Protein AF-A0A3S3R181-F1 (afdb_monomer)

Mean predicted aligned error: 5.05 Å

Secondary structure (DSSP, 8-state):
---S--------SSS------------HHHHHHHHHTPPTTEEEEEEE-TTS-EEEEEEE-GGGGTTPPP-GGGTSHHHHHHHHHHHHHHHHTSPP-

Radius of gyration: 16.53 Å; Cα contacts (8 Å, |Δi|>4): 73; chains: 1; bounding box: 29×58×35 Å

pLDDT: mean 91.85, std 9.71, range [50.22, 98.25]

Nearest PDB structures (foldseek):
  4iss-assembly1_B  TM=9.483E-01  e=2.130E-04  Kluyveromyces lactis
  5i8i-assembly2_D  TM=9.319E-01  e=2.430E-04  Kluyveromyces lactis NRRL Y-1140
  5c5z-assembly1_B  TM=9.458E-01  e=7.960E-04  Escherichia coli
  8yt8-assembly1_D  TM=2.369E-01  e=9.875E+00  Mus musculus

Sequence (97 aa):
GQTTPKPGLIRVGSGGAAIEVEVWRLCADAFGRFVAAIPPPLGIGTIELNDGTSAKGFLAETAGLLAATDISAYGGWRNFVARTHEARRQLESVPSR

Foldseek 3Di:
DDPDDDDADDDDPDDAAAADDDDDDDDPVVVVVVQVPDDPQKHWDWDADPVRDIDIDIHGDPVVCPPDDDPRVLRYDVSVVVVVVVVVVVVVPDDDD

Structure (mmCIF, N/CA/C/O backbone):
data_AF-A0A3S3R181-F1
#
_entry.id   AF-A0A3S3R181-F1
#
loop_
_atom_site.group_PDB
_atom_site.id
_atom_site.type_symbol
_atom_site.label_atom_id
_atom_site.label_alt_id
_atom_site.label_comp_id
_atom_site.label_asym_id
_atom_site.label_entity_id
_atom_site.label_seq_id
_atom_site.pdbx_PDB_ins_code
_atom_site.Cartn_x
_atom_site.Cartn_y
_atom_site.Cartn_z
_atom_site.occupancy
_atom_site.B_iso_or_equiv
_atom_site.auth_seq_id
_atom_site.auth_comp_id
_atom_site.auth_asym_id
_atom_site.auth_atom_id
_atom_site.pdbx_PDB_model_num
ATOM 1 N N . GLY A 1 1 ? 14.177 1.100 -17.379 1.00 51.28 1 GLY A N 1
ATOM 2 C CA . GLY A 1 1 ? 13.270 0.884 -16.233 1.00 51.28 1 GLY A CA 1
ATOM 3 C C . GLY A 1 1 ? 12.094 1.828 -16.360 1.00 51.28 1 GLY A C 1
ATOM 4 O O . GLY A 1 1 ? 12.286 2.906 -16.905 1.00 51.28 1 GLY A O 1
ATOM 5 N N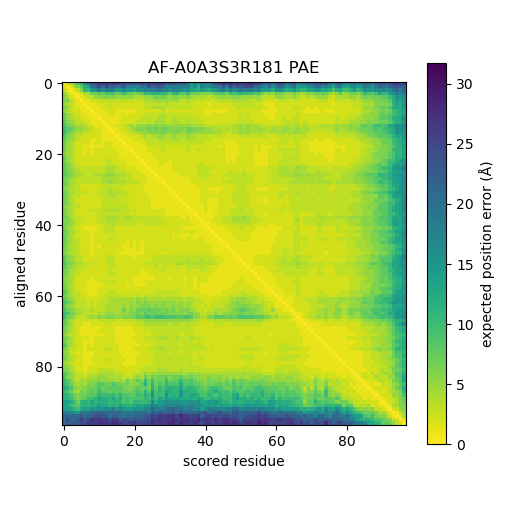 . GLN A 1 2 ? 10.891 1.420 -15.948 1.00 50.22 2 GLN A N 1
ATOM 6 C CA . GLN A 1 2 ? 9.673 2.239 -16.053 1.00 50.22 2 GLN A CA 1
ATOM 7 C C . GLN A 1 2 ? 9.889 3.627 -15.417 1.00 50.22 2 GLN A C 1
ATOM 9 O O . GLN A 1 2 ? 10.334 3.706 -14.277 1.00 50.22 2 GLN A O 1
ATOM 14 N N . THR A 1 3 ? 9.573 4.701 -16.145 1.00 73.88 3 THR A N 1
ATOM 15 C CA . THR A 1 3 ? 9.770 6.107 -15.731 1.00 73.88 3 THR A CA 1
ATOM 16 C C . THR A 1 3 ? 8.641 6.663 -14.859 1.00 73.88 3 THR A C 1
ATOM 18 O O . THR A 1 3 ? 8.717 7.793 -14.387 1.00 73.88 3 THR A O 1
ATOM 21 N N . THR A 1 4 ? 7.576 5.888 -14.651 1.00 79.00 4 THR A N 1
ATOM 22 C CA . THR A 1 4 ? 6.401 6.302 -13.882 1.00 79.00 4 THR A CA 1
ATOM 23 C C . THR A 1 4 ? 6.648 6.104 -12.383 1.00 79.00 4 THR A C 1
ATOM 25 O O . THR A 1 4 ? 6.938 4.971 -11.980 1.00 79.00 4 THR A O 1
ATOM 28 N N . PRO A 1 5 ? 6.509 7.152 -11.546 1.00 87.44 5 PRO A N 1
ATOM 29 C CA . PRO A 1 5 ? 6.585 7.008 -10.096 1.00 87.44 5 PRO A CA 1
ATOM 30 C C . PRO A 1 5 ? 5.513 6.043 -9.575 1.00 87.44 5 PRO A C 1
ATOM 32 O O . PRO A 1 5 ? 4.436 5.924 -10.164 1.00 87.44 5 PRO A O 1
ATOM 35 N N . LYS A 1 6 ? 5.805 5.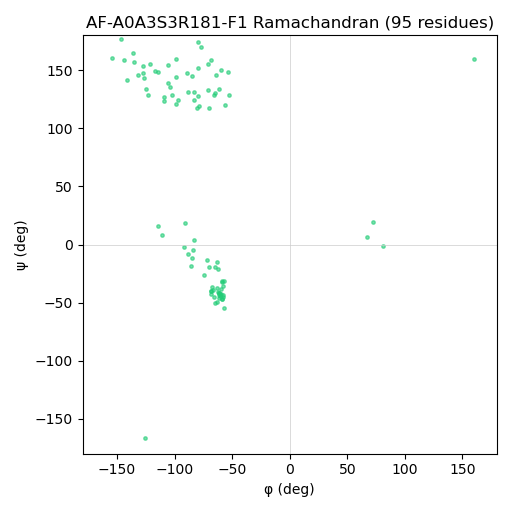357 -8.467 1.00 90.25 6 LYS A N 1
ATOM 36 C CA . LYS A 1 6 ? 4.899 4.388 -7.837 1.00 90.25 6 LYS A CA 1
ATOM 37 C C . LYS A 1 6 ? 4.670 4.771 -6.372 1.00 90.25 6 LYS A C 1
ATOM 39 O O . LYS A 1 6 ? 5.654 5.056 -5.690 1.00 90.25 6 LYS A O 1
ATOM 44 N N . PRO A 1 7 ? 3.420 4.769 -5.879 1.00 95.12 7 PRO A N 1
ATOM 45 C CA . PRO A 1 7 ? 3.151 4.972 -4.462 1.00 95.12 7 PRO A CA 1
ATOM 46 C C . PRO A 1 7 ? 3.588 3.746 -3.645 1.00 95.12 7 PRO A C 1
ATOM 48 O O . PRO A 1 7 ? 3.606 2.623 -4.153 1.00 95.12 7 PRO A O 1
ATOM 51 N N . GLY A 1 8 ? 3.883 3.962 -2.366 1.00 94.69 8 GLY A N 1
ATOM 52 C CA . GLY A 1 8 ? 4.156 2.908 -1.393 1.00 94.69 8 GLY A CA 1
ATOM 53 C C . GLY A 1 8 ? 3.541 3.256 -0.042 1.00 94.69 8 GLY A C 1
ATOM 54 O O . GLY A 1 8 ? 3.532 4.423 0.344 1.00 94.69 8 GLY A O 1
ATOM 55 N N . LEU A 1 9 ? 3.004 2.255 0.658 1.00 96.88 9 LEU A N 1
ATOM 56 C CA . LEU A 1 9 ? 2.449 2.425 2.000 1.00 96.88 9 LEU A CA 1
ATOM 57 C C . LEU A 1 9 ? 3.454 1.988 3.060 1.00 96.88 9 LEU A C 1
ATOM 59 O O . LEU A 1 9 ? 4.132 0.973 2.907 1.00 96.88 9 LEU A O 1
ATOM 63 N N . ILE A 1 10 ? 3.464 2.702 4.179 1.00 95.62 10 ILE A N 1
ATOM 64 C CA . ILE A 1 10 ? 4.079 2.242 5.420 1.00 95.62 10 ILE A CA 1
ATOM 65 C C . ILE A 1 10 ? 3.078 2.328 6.559 1.00 95.62 10 ILE A C 1
ATOM 67 O O . ILE A 1 10 ? 2.269 3.251 6.630 1.00 95.62 10 ILE A O 1
ATOM 71 N N . ARG A 1 11 ? 3.137 1.354 7.467 1.00 94.75 11 ARG A N 1
ATOM 72 C CA . ARG A 1 11 ? 2.379 1.418 8.714 1.00 94.75 11 ARG A CA 1
ATOM 73 C C . ARG A 1 11 ? 3.166 2.253 9.719 1.00 94.75 11 ARG A C 1
ATOM 75 O O . ARG A 1 11 ? 4.348 2.001 9.935 1.00 94.75 11 ARG A O 1
ATOM 82 N N . VAL A 1 12 ? 2.493 3.207 10.351 1.00 94.44 12 VAL A N 1
ATOM 83 C CA . VAL A 1 12 ? 3.041 4.039 11.429 1.00 94.44 12 VAL A CA 1
ATOM 84 C C . VAL A 1 12 ? 2.268 3.789 12.721 1.00 94.44 12 VAL A C 1
ATOM 86 O O . VAL A 1 12 ? 1.086 3.455 12.679 1.00 94.44 12 VAL A O 1
ATOM 89 N N . GLY A 1 13 ? 2.934 3.918 13.871 1.00 94.12 13 GLY A N 1
ATOM 90 C CA . GLY A 1 13 ? 2.295 3.729 15.181 1.00 94.12 13 GLY A CA 1
ATOM 91 C C . GLY A 1 13 ? 1.387 4.892 15.597 1.00 94.12 13 GLY A C 1
ATOM 92 O O . GLY A 1 13 ? 0.444 4.700 16.356 1.00 94.12 13 GLY A O 1
ATOM 93 N N . SER A 1 14 ? 1.653 6.095 15.091 1.00 94.19 14 SER A N 1
ATOM 94 C CA . SER A 1 14 ? 0.851 7.300 15.307 1.00 94.19 14 SER A CA 1
ATOM 95 C C . SER A 1 14 ? 1.047 8.272 14.139 1.00 94.19 14 SER A C 1
ATOM 97 O O . SER A 1 14 ? 2.007 8.146 13.379 1.00 94.19 14 SER A O 1
ATOM 99 N N . GLY A 1 15 ? 0.120 9.220 13.966 1.00 93.50 15 GLY A N 1
ATOM 100 C CA . GLY A 1 15 ? 0.218 10.247 12.918 1.00 93.50 15 GLY A CA 1
ATOM 101 C C . GLY A 1 15 ? -0.022 9.747 11.487 1.00 93.50 15 GLY A C 1
ATOM 102 O O . GLY A 1 15 ? 0.393 10.408 10.543 1.00 93.50 15 GLY A O 1
ATOM 103 N N . GLY A 1 16 ? -0.663 8.585 11.316 1.00 95.69 16 GLY A N 1
ATOM 104 C CA . GLY A 1 16 ? -1.049 8.065 10.002 1.00 95.69 16 GLY A CA 1
ATOM 105 C C . GLY A 1 16 ? -2.290 8.748 9.418 1.00 95.69 16 GLY A C 1
ATOM 106 O O . GLY A 1 16 ? -3.004 9.472 10.109 1.00 95.69 16 GLY A O 1
ATOM 107 N N . ALA A 1 17 ? -2.569 8.463 8.147 1.00 97.12 17 ALA A N 1
ATOM 108 C CA . ALA A 1 17 ? -3.783 8.883 7.451 1.00 97.12 17 ALA A CA 1
ATOM 109 C C . ALA A 1 17 ? -4.473 7.677 6.797 1.00 97.12 17 ALA A C 1
ATOM 111 O O . ALA A 1 17 ? -3.818 6.694 6.448 1.00 97.12 17 ALA A O 1
ATOM 112 N N . ALA A 1 18 ? -5.792 7.762 6.610 1.00 97.19 18 ALA A N 1
ATOM 113 C CA . ALA A 1 18 ? -6.519 6.811 5.776 1.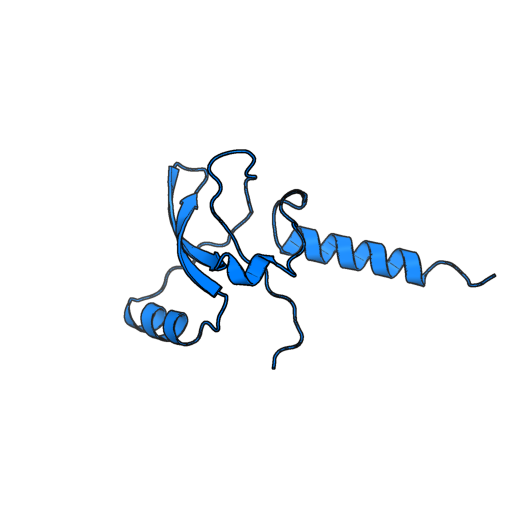00 97.19 18 ALA A CA 1
ATOM 114 C C . ALA A 1 18 ? -6.163 7.047 4.302 1.00 97.19 18 ALA A C 1
ATOM 116 O O . ALA A 1 18 ? -6.154 8.190 3.841 1.00 97.19 18 ALA A O 1
ATOM 117 N N . ILE A 1 19 ? -5.864 5.968 3.579 1.00 98.25 19 ILE A N 1
ATOM 118 C CA . ILE A 1 19 ? -5.462 6.010 2.173 1.00 98.25 19 ILE A CA 1
ATOM 119 C C . ILE A 1 19 ? -6.422 5.142 1.364 1.00 98.25 19 ILE A C 1
ATOM 121 O O . ILE A 1 19 ? -6.632 3.976 1.697 1.00 98.25 19 ILE A O 1
ATOM 125 N N . GLU A 1 20 ? -6.978 5.708 0.297 1.00 97.75 20 GLU A N 1
ATOM 126 C CA . GLU A 1 20 ? -7.858 5.007 -0.636 1.00 97.75 20 GLU A CA 1
ATOM 127 C C . GLU A 1 20 ? -7.132 3.842 -1.320 1.00 97.75 20 GLU A C 1
ATOM 129 O O . GLU A 1 20 ? -6.011 3.99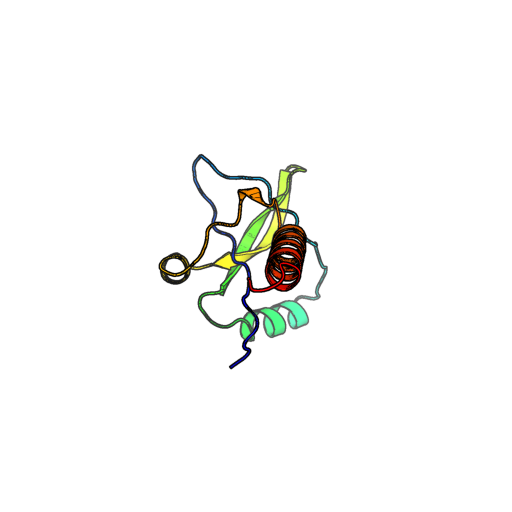0 -1.825 1.00 97.75 20 GLU A O 1
ATOM 134 N N . VAL A 1 21 ? -7.796 2.686 -1.370 1.00 97.62 21 VAL A N 1
ATOM 135 C CA . VAL A 1 21 ? -7.282 1.451 -1.974 1.00 97.62 21 VAL A CA 1
ATOM 136 C C . VAL A 1 21 ? -8.347 0.773 -2.829 1.00 97.62 21 VAL A C 1
ATOM 138 O O . VAL A 1 21 ? -9.544 0.942 -2.620 1.00 97.62 21 VAL A O 1
ATOM 141 N N . GLU A 1 22 ? -7.903 -0.053 -3.772 1.00 97.69 22 GLU A N 1
ATOM 142 C CA . GLU A 1 22 ? -8.765 -0.969 -4.517 1.00 97.69 22 GLU A CA 1
ATOM 143 C C . GLU A 1 22 ? -8.455 -2.403 -4.062 1.00 97.69 22 GLU A C 1
ATOM 145 O O . GLU A 1 22 ? -7.294 -2.826 -4.070 1.00 97.69 22 GLU A O 1
ATOM 150 N N . VAL A 1 23 ? -9.480 -3.158 -3.656 1.00 96.88 23 VAL A N 1
ATOM 151 C CA . VAL A 1 23 ? -9.327 -4.549 -3.202 1.00 96.88 23 VAL A CA 1
ATOM 152 C C . VAL A 1 23 ? -9.690 -5.500 -4.336 1.00 96.88 23 VAL A C 1
ATOM 154 O O . VAL A 1 23 ? -10.818 -5.510 -4.825 1.00 96.88 23 VAL A O 1
ATOM 157 N N . TRP A 1 24 ? -8.731 -6.338 -4.724 1.00 97.50 24 TRP A N 1
ATOM 158 C CA . TRP A 1 24 ? -8.872 -7.299 -5.816 1.00 97.50 24 TRP A CA 1
ATOM 159 C C . TRP A 1 24 ? -8.815 -8.735 -5.299 1.00 97.50 24 TRP A C 1
ATOM 161 O O . TRP A 1 24 ? -8.108 -9.042 -4.337 1.00 97.50 24 TRP A O 1
ATOM 171 N N . ARG A 1 25 ? -9.535 -9.640 -5.968 1.00 96.81 25 ARG A N 1
ATOM 172 C CA . ARG A 1 25 ? -9.493 -11.079 -5.683 1.00 96.81 25 ARG A CA 1
ATOM 173 C C . ARG A 1 25 ? -8.639 -11.790 -6.726 1.00 96.81 25 ARG A C 1
ATOM 175 O O . ARG A 1 25 ? -8.881 -11.650 -7.919 1.00 96.81 25 ARG A O 1
ATOM 182 N N . LEU A 1 26 ? -7.686 -12.593 -6.263 1.00 96.88 26 LEU A N 1
ATOM 183 C CA . LEU A 1 26 ? -6.825 -13.432 -7.095 1.00 96.88 26 LEU A CA 1
ATOM 184 C C . LEU A 1 26 ? -6.873 -14.875 -6.585 1.00 96.88 26 LEU A C 1
ATOM 186 O O . LEU A 1 26 ? -6.995 -15.107 -5.382 1.00 96.88 26 LEU A O 1
ATOM 190 N N . CYS A 1 27 ? -6.752 -15.847 -7.489 1.00 98.06 27 CYS A N 1
ATOM 191 C CA . CYS A 1 27 ? -6.426 -17.216 -7.099 1.00 98.06 27 CYS A CA 1
ATOM 192 C C . CYS A 1 27 ? -4.983 -17.288 -6.569 1.00 98.06 27 CYS A C 1
ATOM 194 O O . CYS A 1 27 ? -4.153 -16.425 -6.866 1.00 98.06 27 CYS A O 1
ATOM 196 N N . ALA A 1 28 ? -4.676 -18.320 -5.781 1.00 97.31 28 ALA A N 1
ATOM 197 C CA . ALA A 1 28 ? -3.380 -18.443 -5.114 1.00 97.31 28 ALA A CA 1
ATOM 198 C C . ALA A 1 28 ? -2.199 -18.482 -6.103 1.00 97.31 28 ALA A C 1
ATOM 200 O O . ALA A 1 28 ? -1.167 -17.859 -5.853 1.00 97.31 28 ALA A O 1
ATOM 201 N N . ASP A 1 29 ? -2.356 -19.149 -7.250 1.00 98.12 29 ASP A N 1
ATOM 202 C CA . ASP A 1 29 ? -1.317 -19.218 -8.280 1.00 98.12 29 ASP A CA 1
ATOM 203 C C . ASP A 1 29 ? -1.090 -17.859 -8.965 1.00 98.12 29 ASP A C 1
ATOM 205 O O . ASP A 1 29 ? 0.057 -17.463 -9.190 1.00 98.12 29 ASP A O 1
ATOM 209 N N . ALA A 1 30 ? -2.161 -17.105 -9.243 1.00 97.94 30 ALA A N 1
ATOM 210 C CA . ALA A 1 30 ? -2.049 -15.756 -9.791 1.00 97.94 30 ALA A CA 1
ATOM 211 C C . ALA A 1 30 ? -1.419 -14.799 -8.779 1.00 97.94 30 ALA A C 1
ATOM 213 O O . ALA A 1 30 ? -0.578 -13.988 -9.160 1.00 97.94 30 ALA A O 1
ATOM 214 N N . PHE A 1 31 ? -1.763 -14.930 -7.495 1.00 97.62 31 PHE A N 1
ATOM 215 C CA . PHE A 1 31 ? -1.147 -14.151 -6.426 1.00 97.62 31 PHE A CA 1
ATOM 216 C C . PHE A 1 31 ? 0.360 -14.422 -6.328 1.00 97.62 31 PHE A C 1
ATOM 218 O O . PHE A 1 31 ? 1.141 -13.476 -6.298 1.00 97.62 31 PHE A O 1
ATOM 225 N N . GLY A 1 32 ? 0.787 -15.688 -6.363 1.00 97.69 32 GLY A N 1
ATOM 226 C CA . GLY A 1 32 ? 2.210 -16.043 -6.338 1.00 97.69 32 GLY A CA 1
ATOM 227 C C . GLY A 1 32 ? 2.993 -15.442 -7.511 1.00 97.69 32 GLY A C 1
ATOM 228 O O . GLY A 1 32 ? 4.033 -14.816 -7.303 1.00 97.69 32 GLY A O 1
ATOM 229 N N . ARG A 1 33 ? 2.462 -15.557 -8.739 1.00 97.94 33 ARG A N 1
ATOM 230 C CA . ARG A 1 33 ? 3.070 -14.934 -9.931 1.00 97.94 33 ARG A CA 1
ATOM 231 C C . ARG A 1 33 ? 3.118 -13.410 -9.831 1.00 97.94 33 ARG A C 1
ATOM 233 O O . ARG A 1 33 ? 4.113 -12.808 -10.218 1.00 97.94 33 ARG A O 1
ATOM 240 N N . PHE A 1 34 ? 2.056 -12.797 -9.312 1.00 96.81 34 PHE A N 1
ATOM 241 C CA . PHE A 1 34 ? 1.976 -11.352 -9.126 1.00 96.81 34 PHE A CA 1
ATOM 242 C C . PHE A 1 34 ? 3.032 -10.854 -8.136 1.00 96.81 34 PHE A C 1
ATOM 244 O O . PHE A 1 34 ? 3.781 -9.939 -8.462 1.00 96.81 34 PHE A O 1
ATOM 251 N N . VAL A 1 35 ? 3.142 -11.493 -6.966 1.00 96.75 35 VAL A N 1
ATOM 252 C CA . VAL A 1 35 ? 4.121 -11.131 -5.929 1.00 96.75 35 VAL A CA 1
ATOM 253 C C . VAL A 1 35 ? 5.554 -11.267 -6.440 1.00 96.75 35 VAL A C 1
ATOM 255 O O . VAL A 1 35 ? 6.362 -10.371 -6.217 1.00 96.75 35 VAL A O 1
ATOM 258 N N . ALA A 1 36 ? 5.862 -12.344 -7.169 1.00 97.12 36 ALA A N 1
ATOM 259 C CA . ALA A 1 36 ? 7.202 -12.591 -7.707 1.00 97.12 36 ALA A CA 1
ATOM 260 C C . ALA A 1 36 ? 7.684 -11.515 -8.703 1.00 97.12 36 ALA A C 1
ATOM 262 O O . ALA A 1 36 ? 8.885 -11.379 -8.922 1.00 97.12 36 ALA A O 1
ATOM 263 N N . ALA A 1 37 ? 6.765 -10.755 -9.307 1.00 95.75 37 ALA A N 1
ATOM 264 C CA . ALA A 1 37 ? 7.082 -9.695 -10.262 1.00 95.75 37 ALA A CA 1
ATOM 265 C C . ALA A 1 37 ? 7.255 -8.306 -9.615 1.00 95.75 37 ALA A C 1
ATOM 267 O O . ALA A 1 37 ? 7.538 -7.338 -10.326 1.00 95.75 37 ALA A O 1
ATOM 268 N N . ILE A 1 38 ? 7.061 -8.173 -8.299 1.00 94.50 38 ILE A N 1
ATOM 269 C CA . ILE A 1 38 ? 7.148 -6.884 -7.603 1.00 94.50 38 ILE A CA 1
ATOM 270 C C . ILE A 1 38 ? 8.623 -6.551 -7.339 1.00 94.50 38 ILE A C 1
ATOM 272 O O . ILE A 1 38 ? 9.291 -7.286 -6.614 1.00 94.50 38 ILE A O 1
ATOM 276 N N . PRO A 1 39 ? 9.158 -5.455 -7.910 1.00 92.69 39 PRO A N 1
ATOM 277 C CA . PRO A 1 39 ? 10.539 -5.070 -7.672 1.00 92.69 39 PRO A CA 1
ATOM 278 C C . PRO A 1 39 ? 10.695 -4.342 -6.325 1.00 92.69 39 PRO A C 1
ATOM 280 O O . PRO A 1 39 ? 9.782 -3.611 -5.919 1.00 92.69 39 PRO A O 1
ATOM 283 N N . PRO A 1 40 ? 11.880 -4.423 -5.693 1.00 92.00 40 PRO A N 1
ATOM 284 C CA . PRO A 1 40 ? 12.236 -3.548 -4.582 1.00 92.00 40 PRO A CA 1
ATOM 285 C C . PRO A 1 40 ? 12.069 -2.063 -4.956 1.00 92.00 40 PRO A C 1
ATOM 287 O O . PRO A 1 40 ? 12.266 -1.697 -6.123 1.00 92.00 40 PRO A O 1
ATOM 290 N N . PRO A 1 41 ? 11.716 -1.189 -3.998 1.00 93.31 41 PRO A N 1
ATOM 291 C CA . PRO A 1 41 ? 11.557 -1.447 -2.559 1.00 93.31 41 PRO A CA 1
ATOM 292 C C . PRO A 1 41 ? 10.125 -1.858 -2.159 1.00 93.31 41 PRO A C 1
ATOM 294 O O . PRO A 1 41 ? 9.727 -1.674 -1.009 1.00 93.31 41 PRO A O 1
ATOM 297 N N . LEU A 1 42 ? 9.297 -2.307 -3.110 1.00 95.44 42 LEU A N 1
ATOM 298 C CA . LEU A 1 42 ? 7.918 -2.691 -2.827 1.00 95.44 42 LEU A CA 1
ATOM 299 C C . LEU A 1 42 ? 7.826 -4.165 -2.435 1.00 95.44 42 LEU A C 1
ATOM 301 O O . LEU A 1 42 ? 8.531 -5.018 -2.968 1.00 95.44 42 LEU A O 1
ATOM 305 N N . GLY A 1 43 ? 6.878 -4.463 -1.555 1.00 95.88 43 GLY A N 1
ATOM 306 C CA . GLY A 1 43 ? 6.516 -5.819 -1.165 1.00 95.88 43 GLY A CA 1
ATOM 307 C C . GLY A 1 43 ? 5.026 -5.933 -0.866 1.00 95.88 43 GLY A C 1
ATOM 308 O O . GLY A 1 43 ? 4.293 -4.944 -0.896 1.00 95.88 43 GLY A O 1
ATOM 309 N N . ILE A 1 44 ? 4.572 -7.151 -0.567 1.00 97.50 44 ILE A N 1
ATOM 310 C CA . ILE A 1 44 ? 3.198 -7.402 -0.124 1.00 97.50 44 ILE A CA 1
ATOM 311 C C . ILE A 1 44 ? 3.191 -7.773 1.354 1.00 97.50 44 ILE A C 1
ATOM 313 O O . ILE A 1 44 ? 3.820 -8.747 1.765 1.00 97.50 44 ILE A O 1
ATOM 317 N N . GLY A 1 45 ? 2.428 -7.015 2.136 1.00 96.62 45 GLY A N 1
ATOM 318 C CA . GLY A 1 45 ? 2.145 -7.305 3.538 1.00 96.62 45 GLY A CA 1
ATOM 319 C C . GLY A 1 45 ? 0.648 -7.334 3.819 1.00 96.62 45 GLY A C 1
ATOM 320 O O . GLY A 1 45 ? -0.176 -7.391 2.905 1.00 96.62 45 GLY A O 1
ATOM 321 N N . THR A 1 46 ? 0.291 -7.312 5.101 1.00 97.62 46 THR A N 1
ATOM 322 C CA . THR A 1 46 ? -1.105 -7.211 5.542 1.00 97.62 46 THR A CA 1
ATOM 323 C C . THR A 1 46 ? -1.445 -5.756 5.864 1.00 97.62 46 THR A C 1
ATOM 325 O O . THR A 1 46 ? -0.796 -5.130 6.709 1.00 97.62 46 THR A O 1
ATOM 328 N N . ILE A 1 47 ? -2.482 -5.233 5.217 1.00 97.62 47 ILE A N 1
ATOM 329 C CA . ILE A 1 47 ? -3.068 -3.921 5.507 1.00 97.62 47 ILE A CA 1
ATOM 330 C C . ILE A 1 47 ? -4.395 -4.094 6.240 1.00 97.62 47 ILE A C 1
ATOM 332 O O . ILE A 1 47 ? -5.050 -5.127 6.116 1.00 97.62 47 ILE A O 1
ATOM 336 N N . GLU A 1 48 ? -4.760 -3.073 7.000 1.00 97.62 48 GLU A N 1
ATOM 337 C CA . GLU A 1 48 ? -6.032 -2.976 7.708 1.00 97.62 48 GLU A CA 1
ATOM 338 C C . GLU A 1 48 ? -6.930 -2.007 6.947 1.00 97.62 48 GLU A C 1
ATOM 340 O O . GLU A 1 48 ? -6.456 -0.969 6.477 1.00 97.62 48 GLU A O 1
ATOM 345 N N . LEU A 1 49 ? -8.192 -2.381 6.776 1.00 98.06 49 LEU A N 1
ATOM 346 C CA . LEU A 1 49 ? -9.195 -1.570 6.100 1.00 98.06 49 LEU A CA 1
ATOM 347 C C . LEU A 1 49 ? -10.048 -0.829 7.134 1.00 98.06 49 LEU A C 1
ATOM 349 O O . LEU A 1 49 ? -10.107 -1.203 8.304 1.00 98.06 49 LEU A O 1
ATOM 353 N N . ASN A 1 50 ? -10.712 0.242 6.702 1.00 96.50 50 ASN A N 1
ATOM 354 C CA . ASN A 1 50 ? -11.517 1.091 7.587 1.00 96.50 50 ASN A CA 1
ATOM 355 C C . ASN A 1 50 ? -12.734 0.373 8.199 1.00 96.50 50 ASN A C 1
ATOM 357 O O . ASN A 1 50 ? -13.257 0.826 9.213 1.00 96.50 50 ASN A O 1
ATOM 361 N N . ASP A 1 51 ? -13.169 -0.737 7.605 1.00 97.44 51 ASP A N 1
ATOM 362 C CA . ASP A 1 51 ? -14.228 -1.609 8.111 1.00 97.44 51 ASP A CA 1
ATOM 363 C C . ASP A 1 51 ? -13.726 -2.619 9.164 1.00 97.44 51 ASP A C 1
ATOM 365 O O . ASP A 1 51 ? -14.492 -3.462 9.633 1.00 97.44 51 ASP A O 1
ATOM 369 N N . GLY A 1 52 ? -12.445 -2.543 9.544 1.00 97.56 52 GLY A N 1
ATOM 370 C CA . GLY A 1 52 ? -11.791 -3.436 10.501 1.00 97.56 52 GLY A CA 1
ATOM 371 C C . GLY A 1 52 ? -11.334 -4.768 9.904 1.00 97.56 52 GLY A C 1
ATOM 372 O O . GLY A 1 52 ? -10.737 -5.587 10.608 1.00 97.56 52 GLY A O 1
ATOM 373 N N . THR A 1 53 ? -11.584 -5.017 8.616 1.00 97.94 53 THR A N 1
ATOM 374 C CA . THR A 1 53 ? -11.073 -6.209 7.935 1.00 97.94 53 THR A CA 1
ATOM 375 C C . THR A 1 53 ? -9.603 -6.035 7.536 1.00 97.94 53 THR A C 1
ATOM 377 O O . THR A 1 53 ? -8.978 -4.991 7.732 1.00 97.94 53 THR A O 1
ATOM 380 N N . SER A 1 54 ? -8.991 -7.096 7.008 1.00 98.00 54 SER A N 1
ATOM 381 C CA . SER A 1 54 ? -7.596 -7.080 6.564 1.00 98.00 54 SER A CA 1
ATOM 382 C C . SER A 1 54 ? -7.448 -7.682 5.175 1.00 98.00 54 SER A C 1
ATOM 384 O O . SER A 1 54 ? -8.121 -8.651 4.825 1.00 98.00 54 SER A O 1
ATOM 386 N N . ALA A 1 55 ? -6.506 -7.145 4.403 1.00 97.88 55 ALA A N 1
ATOM 387 C CA . ALA A 1 55 ? -6.204 -7.589 3.046 1.00 97.88 55 ALA A CA 1
ATOM 388 C C . ALA A 1 55 ? -4.691 -7.678 2.811 1.00 97.88 55 ALA A C 1
ATOM 390 O O . ALA A 1 55 ? -3.884 -7.145 3.576 1.00 97.88 55 ALA A O 1
ATOM 391 N N . LYS A 1 56 ? -4.289 -8.355 1.730 1.00 98.00 56 LYS A N 1
ATOM 392 C CA . LYS A 1 56 ? -2.919 -8.247 1.217 1.00 98.00 56 LYS A CA 1
ATOM 393 C C . LYS A 1 56 ? -2.787 -6.967 0.399 1.00 98.00 56 LYS A C 1
ATOM 395 O O . LYS A 1 56 ? -3.596 -6.735 -0.493 1.00 98.00 56 LYS A O 1
ATOM 400 N N . GLY A 1 57 ? -1.782 -6.153 0.713 1.00 97.38 57 GLY A N 1
ATOM 401 C CA . GLY A 1 57 ? -1.578 -4.842 0.097 1.00 97.38 57 GLY A CA 1
ATOM 402 C C . GLY A 1 57 ? -0.104 -4.509 -0.105 1.00 97.38 57 GLY A C 1
ATOM 403 O O . GLY A 1 57 ? 0.768 -5.085 0.549 1.00 97.38 57 GLY A O 1
ATOM 404 N N . PHE A 1 58 ? 0.157 -3.579 -1.024 1.00 97.06 58 PHE A N 1
ATOM 405 C CA . PHE A 1 58 ? 1.496 -3.057 -1.280 1.00 97.06 58 PHE A CA 1
ATOM 406 C C . PHE A 1 58 ? 2.014 -2.278 -0.079 1.00 97.06 58 PHE A C 1
ATOM 408 O O . PHE A 1 58 ? 1.355 -1.355 0.392 1.00 97.06 58 PHE A O 1
ATOM 415 N N . LEU A 1 59 ? 3.217 -2.623 0.363 1.00 97.00 59 LEU A N 1
ATOM 416 C CA . LEU A 1 59 ? 3.996 -1.880 1.342 1.00 97.00 59 LEU A CA 1
ATOM 417 C C . LEU A 1 59 ? 5.338 -1.485 0.723 1.00 97.00 59 LEU A C 1
ATOM 419 O O . LEU A 1 59 ? 5.814 -2.140 -0.207 1.00 97.00 59 LEU A O 1
ATOM 423 N N . ALA A 1 60 ? 5.943 -0.426 1.244 1.00 95.88 60 ALA A N 1
ATOM 424 C CA . ALA A 1 60 ? 7.305 -0.033 0.923 1.00 95.88 60 ALA A CA 1
ATOM 425 C C . ALA A 1 60 ? 8.246 -0.364 2.084 1.00 95.88 60 ALA A C 1
ATOM 427 O O . ALA A 1 60 ? 7.925 -0.135 3.252 1.00 95.88 60 ALA A O 1
ATOM 428 N N . GLU A 1 61 ? 9.429 -0.869 1.757 1.00 94.00 61 GLU A N 1
ATOM 429 C CA . GLU A 1 61 ? 10.538 -0.942 2.702 1.00 94.00 61 GLU A CA 1
ATOM 430 C C . GLU A 1 61 ? 10.983 0.469 3.107 1.00 94.00 61 GLU A C 1
ATOM 432 O O . GLU A 1 61 ? 10.990 1.396 2.291 1.00 94.00 61 GLU A O 1
ATOM 437 N N . THR A 1 62 ? 11.422 0.637 4.356 1.00 90.06 62 THR A N 1
ATOM 438 C CA . THR A 1 62 ? 11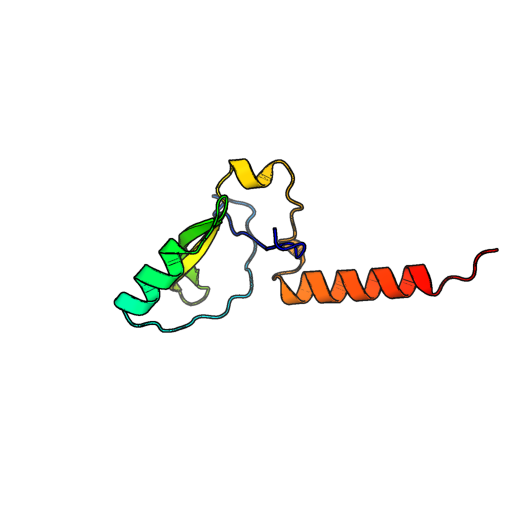.863 1.940 4.886 1.00 90.06 62 THR A CA 1
ATOM 439 C C . THR A 1 62 ? 13.027 2.537 4.094 1.00 90.06 62 THR A C 1
ATOM 441 O O . THR A 1 62 ? 13.095 3.754 3.935 1.00 90.06 62 THR A O 1
ATOM 444 N N . ALA A 1 63 ? 13.897 1.699 3.520 1.00 88.44 63 ALA A N 1
ATOM 445 C CA . ALA A 1 63 ? 14.976 2.129 2.632 1.00 88.44 63 ALA A CA 1
ATOM 446 C C . ALA A 1 63 ? 14.464 2.892 1.394 1.00 88.44 63 ALA A C 1
ATOM 448 O O . ALA A 1 63 ? 15.123 3.817 0.922 1.00 88.44 63 ALA A O 1
ATOM 449 N N . GLY A 1 64 ? 13.268 2.553 0.897 1.00 87.00 64 GLY A N 1
ATOM 450 C CA . GLY A 1 64 ? 12.627 3.238 -0.227 1.00 87.00 64 GLY A CA 1
ATOM 451 C C . GLY A 1 64 ? 12.101 4.636 0.105 1.00 87.00 64 GLY A C 1
ATOM 452 O O . GLY A 1 64 ? 11.782 5.391 -0.811 1.00 87.00 64 GLY A O 1
ATOM 453 N N . LEU A 1 65 ? 12.020 5.003 1.388 1.00 87.00 65 LEU A N 1
ATOM 454 C CA . LEU A 1 65 ? 11.439 6.276 1.824 1.00 87.00 65 LEU A CA 1
ATOM 455 C C . LEU A 1 65 ? 12.420 7.444 1.819 1.00 87.00 65 LEU A C 1
ATOM 457 O O . LEU A 1 65 ? 11.984 8.589 1.810 1.00 87.00 65 LEU A O 1
ATOM 461 N N . LEU A 1 66 ? 13.729 7.181 1.809 1.00 86.94 66 LEU A N 1
ATOM 462 C CA . LEU A 1 66 ? 14.758 8.224 1.926 1.00 86.94 66 LEU A CA 1
ATOM 463 C C . LEU A 1 66 ? 14.648 9.309 0.842 1.00 86.94 66 LEU A C 1
ATOM 465 O O . LEU A 1 66 ? 14.970 10.464 1.096 1.00 86.94 66 LEU A O 1
ATOM 469 N N . ALA A 1 67 ? 14.184 8.939 -0.353 1.00 83.06 67 ALA A N 1
ATOM 470 C CA . ALA A 1 67 ? 13.947 9.850 -1.473 1.00 83.06 67 ALA A CA 1
ATOM 471 C C . ALA A 1 67 ? 12.450 10.025 -1.795 1.00 83.06 67 ALA A C 1
ATOM 473 O O . ALA A 1 67 ? 12.102 10.597 -2.829 1.00 83.06 67 ALA A O 1
ATOM 474 N N . ALA A 1 68 ? 11.559 9.496 -0.952 1.00 92.19 68 ALA A N 1
ATOM 475 C CA . ALA A 1 68 ? 10.125 9.550 -1.186 1.00 92.19 68 ALA A CA 1
ATOM 476 C C . ALA A 1 68 ? 9.537 10.872 -0.684 1.00 92.19 68 ALA A C 1
ATOM 478 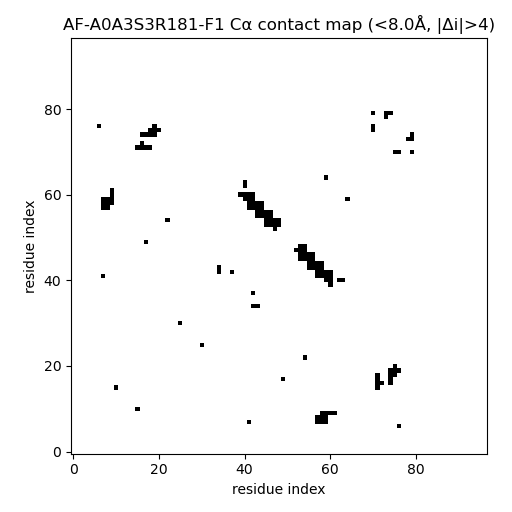O O . ALA A 1 68 ? 9.938 11.422 0.338 1.00 92.19 68 ALA A O 1
ATOM 479 N N . THR A 1 69 ? 8.537 11.369 -1.405 1.00 94.31 69 THR A N 1
ATOM 480 C CA . THR A 1 69 ? 7.689 12.465 -0.936 1.00 94.31 69 THR A CA 1
ATOM 481 C C . THR A 1 69 ? 6.527 11.885 -0.141 1.00 94.31 69 THR A C 1
ATOM 483 O O . THR A 1 69 ? 5.853 10.974 -0.623 1.00 94.31 69 THR A O 1
ATOM 486 N N . ASP A 1 70 ? 6.264 12.429 1.048 1.00 95.19 70 ASP A N 1
ATOM 487 C CA . ASP A 1 70 ? 5.041 12.104 1.776 1.00 95.19 70 ASP A CA 1
ATOM 488 C C . ASP A 1 70 ? 3.831 12.714 1.053 1.00 95.19 70 ASP A C 1
ATOM 490 O O . ASP A 1 70 ? 3.712 13.931 0.894 1.00 95.19 70 ASP A O 1
ATOM 494 N N . ILE A 1 71 ? 2.937 11.840 0.593 1.00 96.62 71 ILE A N 1
ATOM 495 C CA . ILE A 1 71 ? 1.697 12.202 -0.098 1.00 96.62 71 ILE A CA 1
ATOM 496 C C . ILE A 1 71 ? 0.448 11.821 0.709 1.00 96.62 71 ILE A C 1
ATOM 498 O O . ILE A 1 71 ? -0.657 11.803 0.164 1.00 96.62 71 ILE A O 1
ATOM 502 N N . SER A 1 72 ? 0.587 11.531 2.004 1.00 97.31 72 SER A N 1
ATOM 503 C CA . SER A 1 72 ? -0.516 11.078 2.864 1.00 97.31 72 SER A CA 1
ATOM 504 C C . SER A 1 72 ? -1.675 12.079 2.903 1.00 97.31 72 SER A C 1
ATOM 506 O O . SER A 1 72 ? -2.838 11.687 2.864 1.00 97.31 72 SER A O 1
ATOM 508 N N . ALA A 1 73 ? -1.374 13.382 2.860 1.00 97.31 73 ALA A N 1
ATOM 509 C CA . ALA A 1 73 ? -2.370 14.459 2.849 1.00 97.31 73 ALA A CA 1
ATOM 510 C C . ALA A 1 73 ? -3.300 14.458 1.617 1.00 97.31 73 ALA A C 1
ATOM 512 O O . ALA A 1 73 ? -4.338 15.119 1.625 1.00 97.31 73 ALA A O 1
ATOM 513 N N . TYR A 1 74 ? -2.949 13.728 0.553 1.00 97.25 74 TYR A N 1
ATOM 514 C CA . TYR A 1 74 ? -3.792 13.586 -0.636 1.00 97.25 74 TYR A CA 1
ATOM 515 C C . TYR A 1 74 ? -4.831 12.463 -0.485 1.00 97.25 74 TYR A C 1
ATOM 517 O O . TYR A 1 74 ? -5.733 12.353 -1.318 1.00 97.25 74 TYR A O 1
ATOM 525 N N . GLY A 1 75 ? -4.712 11.619 0.548 1.00 97.56 75 GLY A N 1
ATOM 526 C CA . GLY A 1 75 ? -5.620 10.499 0.814 1.00 97.56 75 GLY A CA 1
ATOM 527 C C . GLY A 1 75 ? -5.555 9.373 -0.222 1.00 97.56 75 GLY A C 1
ATOM 528 O O . GLY A 1 75 ? -6.364 8.457 -0.179 1.00 97.56 75 GLY A O 1
ATOM 529 N N . GLY A 1 76 ? -4.623 9.419 -1.179 1.00 97.06 76 GLY A N 1
ATOM 530 C CA . GLY A 1 76 ? -4.516 8.403 -2.223 1.00 97.06 76 GLY A CA 1
ATOM 531 C C . GLY A 1 76 ? -3.746 8.855 -3.459 1.00 97.06 76 GLY A C 1
ATOM 532 O O . GLY A 1 76 ? -3.620 10.044 -3.759 1.00 97.06 76 GLY A O 1
ATOM 533 N N . TRP A 1 77 ? -3.263 7.870 -4.219 1.00 96.56 77 TRP A N 1
ATOM 534 C CA . TRP A 1 77 ? -2.450 8.090 -5.418 1.00 96.56 77 TRP A CA 1
ATOM 535 C C . TRP A 1 77 ? -3.187 8.871 -6.511 1.00 96.56 77 TRP A C 1
ATOM 537 O O . TRP A 1 77 ? -2.630 9.797 -7.097 1.00 96.56 77 TRP A O 1
ATOM 547 N N . ARG A 1 78 ? -4.461 8.539 -6.763 1.00 95.81 78 ARG A N 1
ATOM 548 C CA . ARG A 1 78 ? -5.269 9.189 -7.810 1.00 95.81 78 ARG A CA 1
ATOM 549 C C . ARG A 1 78 ? -5.429 10.688 -7.541 1.00 95.81 78 ARG A C 1
ATOM 551 O O . ARG A 1 78 ? -5.279 11.491 -8.458 1.00 95.81 78 ARG A O 1
ATOM 558 N N . ASN A 1 79 ? -5.657 11.059 -6.281 1.00 96.69 79 ASN A N 1
ATOM 559 C CA . ASN A 1 79 ? -5.794 12.451 -5.857 1.00 96.69 79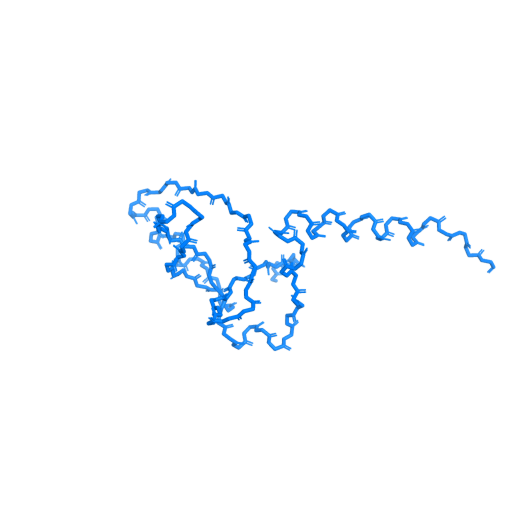 ASN A CA 1
ATOM 560 C C . ASN A 1 79 ? -4.474 13.216 -5.966 1.00 96.69 79 ASN A C 1
ATOM 562 O O . ASN A 1 79 ? -4.468 14.349 -6.444 1.00 96.69 79 ASN A O 1
ATOM 566 N N . PHE A 1 80 ? -3.360 12.594 -5.563 1.00 96.25 80 PHE A N 1
ATOM 567 C CA . PHE A 1 80 ? -2.028 13.175 -5.734 1.00 96.25 80 PHE A CA 1
ATOM 568 C C . PHE A 1 80 ? -1.753 13.491 -7.207 1.00 96.25 80 PHE A C 1
ATOM 570 O O . PHE A 1 80 ? -1.517 14.645 -7.554 1.00 96.25 80 PHE A O 1
ATOM 577 N N . VAL A 1 81 ? -1.901 12.496 -8.085 1.00 94.62 81 VAL A N 1
ATOM 578 C CA . VAL A 1 81 ? -1.674 12.644 -9.530 1.00 94.62 81 VAL A CA 1
ATOM 579 C C . VAL A 1 81 ? -2.572 13.727 -10.136 1.00 94.62 81 VAL A C 1
ATOM 581 O O . VAL A 1 81 ? -2.085 14.578 -10.883 1.00 94.62 81 VAL A O 1
ATOM 584 N N . ALA A 1 82 ? -3.863 13.752 -9.788 1.00 94.81 82 ALA A N 1
ATOM 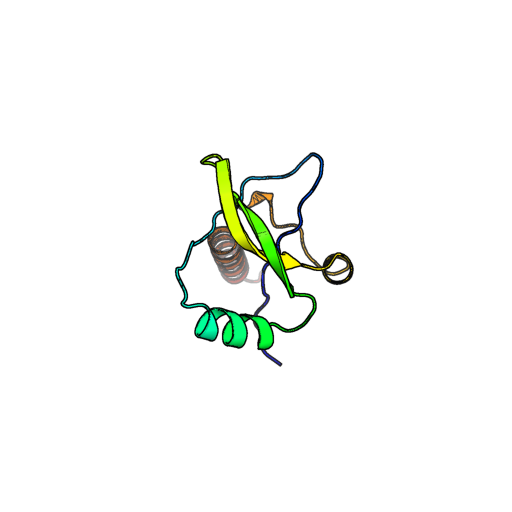585 C CA . ALA A 1 82 ? -4.796 14.766 -10.279 1.00 94.81 82 ALA A CA 1
ATOM 586 C C . ALA A 1 82 ? -4.358 16.192 -9.900 1.00 94.81 82 ALA A C 1
ATOM 588 O O . ALA A 1 82 ? -4.299 17.065 -10.771 1.00 94.81 82 ALA A O 1
ATOM 589 N N . ARG A 1 83 ? -3.978 16.412 -8.633 1.00 93.38 83 ARG A N 1
ATOM 590 C CA . ARG A 1 83 ? -3.513 17.723 -8.153 1.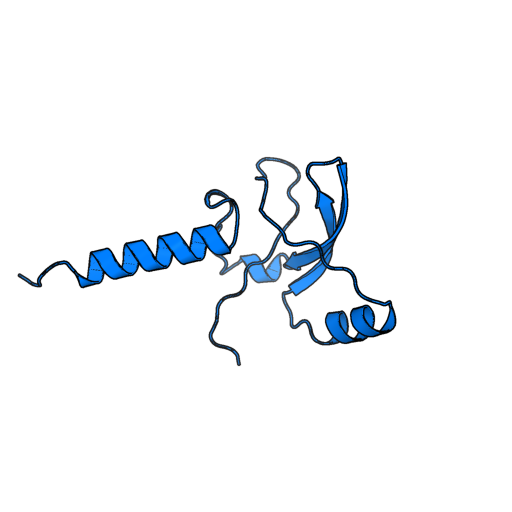00 93.38 83 ARG A CA 1
ATOM 591 C C . ARG A 1 83 ? -2.171 18.124 -8.758 1.00 93.38 83 ARG A C 1
ATOM 593 O O . ARG A 1 83 ? -2.006 19.277 -9.146 1.00 93.38 83 ARG A O 1
ATOM 600 N N . THR A 1 84 ? -1.232 17.189 -8.909 1.00 90.88 84 THR A N 1
ATOM 601 C CA . THR A 1 84 ? 0.048 17.457 -9.583 1.00 90.88 84 THR A CA 1
ATOM 602 C C . THR A 1 84 ? -0.168 17.874 -11.040 1.00 90.88 84 THR A C 1
ATOM 604 O O . THR A 1 84 ? 0.463 18.818 -11.515 1.00 90.88 84 THR A O 1
ATOM 607 N N . HIS A 1 85 ? -1.088 17.219 -11.755 1.00 89.69 85 HIS A N 1
ATOM 608 C CA . HIS A 1 85 ? -1.420 17.592 -13.131 1.00 89.69 85 HIS A CA 1
ATOM 609 C C . HIS A 1 85 ? -2.123 18.946 -13.245 1.00 89.69 85 HIS A C 1
ATOM 611 O O . HIS A 1 85 ? -1.914 19.657 -14.228 1.00 89.69 85 HIS A O 1
ATOM 617 N N . GLU A 1 86 ? -2.984 19.299 -12.295 1.00 88.69 86 GLU A N 1
ATOM 618 C CA . GLU A 1 86 ? -3.605 20.624 -12.240 1.00 88.69 86 GLU A CA 1
ATOM 619 C C . GLU A 1 86 ? -2.562 21.719 -11.993 1.00 88.69 86 GLU A C 1
ATOM 621 O O . GLU A 1 86 ? -2.469 22.654 -12.788 1.00 88.69 86 GLU A O 1
ATOM 626 N N . ALA A 1 87 ? -1.716 21.551 -10.973 1.00 83.62 87 ALA A N 1
ATOM 627 C CA . ALA A 1 87 ? -0.661 22.506 -10.643 1.00 83.62 87 ALA A CA 1
ATOM 628 C C . ALA A 1 87 ? 0.297 22.733 -11.823 1.00 83.62 87 ALA A C 1
ATOM 630 O O . ALA A 1 87 ? 0.617 23.874 -12.158 1.00 83.62 87 ALA A O 1
ATOM 631 N N . ARG A 1 88 ? 0.703 21.654 -12.511 1.00 86.50 88 ARG A N 1
ATOM 632 C CA . ARG A 1 88 ? 1.567 21.757 -13.696 1.00 86.50 88 ARG A CA 1
ATOM 633 C C . ARG A 1 88 ? 0.913 22.568 -14.819 1.00 86.50 88 ARG A C 1
ATOM 635 O O . ARG A 1 88 ? 1.561 23.440 -15.386 1.00 86.50 88 ARG A O 1
ATOM 642 N N . ARG A 1 89 ? -0.373 22.329 -15.100 1.00 86.31 89 ARG A N 1
ATOM 643 C CA . ARG A 1 89 ? -1.120 23.073 -16.130 1.00 86.31 89 ARG A CA 1
ATOM 644 C C . ARG A 1 89 ? -1.249 24.559 -15.797 1.00 86.31 89 ARG A C 1
ATOM 646 O O . ARG A 1 89 ? -1.163 25.385 -16.696 1.00 86.31 89 ARG A O 1
ATOM 653 N N . GLN A 1 90 ? -1.437 24.904 -14.524 1.00 82.12 90 GLN A N 1
ATOM 654 C CA . GLN A 1 90 ? -1.515 26.302 -14.090 1.00 82.12 90 GLN A CA 1
ATOM 655 C C . GLN A 1 90 ? -0.181 27.030 -14.299 1.00 82.12 90 GLN A C 1
ATOM 657 O O . GLN A 1 90 ? -0.177 28.118 -14.867 1.00 82.12 90 GLN A O 1
ATOM 662 N N . LEU A 1 91 ? 0.943 26.406 -13.929 1.00 79.12 91 LEU A N 1
ATOM 663 C CA . LEU A 1 91 ? 2.293 26.942 -14.157 1.00 79.12 91 LEU A CA 1
ATOM 664 C C . LEU A 1 91 ? 2.590 27.177 -15.647 1.00 79.12 91 LEU A C 1
ATOM 666 O O . LEU A 1 91 ? 3.122 28.222 -16.005 1.00 79.12 91 LEU A O 1
ATOM 670 N N . GLU A 1 92 ? 2.204 26.239 -16.514 1.00 85.38 92 GLU A N 1
ATOM 671 C CA . GLU A 1 92 ? 2.389 26.332 -17.973 1.00 85.38 92 GLU A CA 1
ATOM 672 C C . GLU A 1 92 ? 1.488 27.398 -18.631 1.00 85.38 92 GLU A C 1
ATOM 674 O O . GLU A 1 92 ? 1.773 27.852 -19.736 1.00 85.38 92 GLU A O 1
ATOM 679 N N . SER A 1 93 ? 0.409 27.814 -17.958 1.00 76.75 93 SER A N 1
ATOM 680 C CA . SER A 1 93 ? -0.549 28.811 -18.459 1.00 76.75 93 SER A CA 1
ATOM 681 C C . SER A 1 93 ? -0.191 30.266 -18.127 1.00 76.75 93 SER A C 1
ATOM 683 O O . SER A 1 93 ? -0.846 31.183 -18.627 1.00 76.75 93 SER A O 1
ATOM 685 N N . VAL A 1 94 ? 0.836 30.503 -17.301 1.00 74.31 94 VAL A N 1
ATOM 686 C CA . VAL A 1 94 ? 1.300 31.859 -16.969 1.00 74.31 94 VAL A CA 1
ATOM 687 C C . VAL A 1 94 ? 2.163 32.385 -18.127 1.00 74.31 94 VAL A C 1
ATOM 689 O O . VAL A 1 94 ? 3.201 31.787 -18.407 1.00 74.31 94 VAL A O 1
ATOM 692 N N . PRO A 1 95 ? 1.798 33.494 -18.805 1.00 69.75 95 PRO A N 1
ATOM 693 C CA . PRO A 1 95 ? 2.615 34.030 -19.889 1.00 69.75 95 PRO A CA 1
ATOM 694 C C . PRO A 1 95 ? 3.962 34.505 -19.335 1.00 69.75 95 PRO A C 1
ATOM 696 O O . PRO A 1 95 ? 3.990 35.262 -18.360 1.00 69.75 95 PRO A O 1
ATOM 699 N N . SER A 1 96 ? 5.072 34.096 -19.959 1.00 67.69 96 SER A N 1
ATOM 700 C CA . SER A 1 96 ? 6.382 34.701 -19.697 1.00 67.69 96 SER A CA 1
ATOM 701 C C . SER A 1 96 ? 6.291 36.208 -19.941 1.00 67.69 96 SER A C 1
ATOM 703 O O . SER A 1 96 ? 5.925 36.630 -21.038 1.00 67.69 96 SER A O 1
ATOM 705 N N . ARG A 1 97 ? 6.576 37.001 -18.902 1.00 54.06 97 ARG A N 1
ATOM 706 C CA . ARG A 1 97 ? 6.815 38.442 -19.039 1.00 54.06 97 ARG A CA 1
ATOM 707 C C . ARG A 1 97 ? 8.135 38.705 -19.745 1.00 54.06 97 ARG A C 1
ATOM 709 O O . ARG A 1 97 ? 9.071 37.905 -19.522 1.00 54.06 97 ARG A O 1
#

Solvent-accessible surface area (backbone atoms only — not comparable to full-atom values): 6415 Å² total; per-residue (Å²): 128,86,86,70,87,78,90,68,40,75,91,61,97,68,93,72,70,76,63,68,80,84,92,81,89,70,56,73,69,57,44,54,58,53,58,73,69,54,58,83,50,43,46,80,45,83,41,77,47,97,87,73,47,74,46,82,37,70,27,40,44,74,82,55,47,81,84,50,78,90,55,59,92,47,35,27,67,69,50,42,54,51,51,54,53,50,54,51,52,55,62,73,66,56,79,85,127